Protein AF-A0A1A3DAK1-F1 (afdb_monomer)

Foldseek 3Di:
DDPQPWDKDKAKKKWKAQVPFDTWDDDPPDIDGDNDPVRTDIDRDVVVRVVSLVVQLVVCVVVVNNSRSVRIDMDMDMDIDTDGPPVVVPDDPPDPPDD

Radius of gyration: 20.98 Å; Cα contacts (8 Å, |Δi|>4): 148; chains: 1; bounding box: 66×19×59 Å

Nearest PDB structures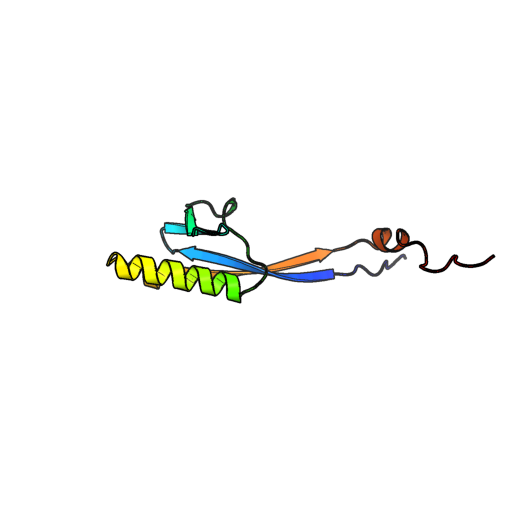 (foldseek):
  1mt1-assembly1_D  TM=3.022E-01  e=1.181E+00  Methanocaldococcus jannaschii
  1vqs-assembly1_B  TM=2.617E-01  e=9.797E-01  Agrobacterium fabrum str. C58
  7uwq-assembly1_B  TM=2.965E-01  e=8.693E+00  Klebsiella pneumoniae

Sequence (99 aa):
MYDADQLVDTYDEFAVRITGAGYAISTTDTVNVVRDAENATVFTNVDDALLVVNTLATRYRDLGANDYADAVHVITRTVQTTRSSWFERGRPPADATRT

Solvent-accessible surface area (backbone atoms only — not comparable to full-atom values): 6004 Å² total; per-residue (Å²): 139,80,86,68,75,65,51,70,50,74,49,59,39,29,32,39,34,31,72,98,66,27,18,34,32,69,56,100,89,48,79,48,76,38,71,51,71,91,70,35,39,75,29,78,46,66,68,62,42,50,50,52,42,53,53,51,25,50,54,25,45,77,71,68,38,49,73,59,24,74,31,49,42,80,46,76,49,81,47,78,46,79,46,69,71,72,67,68,77,72,62,75,77,95,73,84,87,78,133

Structure (mmCIF, N/CA/C/O backbone):
data_AF-A0A1A3DAK1-F1
#
_entry.id   AF-A0A1A3DAK1-F1
#
loop_
_atom_site.group_PDB
_atom_site.id
_atom_site.type_symbol
_atom_site.label_atom_id
_atom_site.label_alt_id
_atom_site.label_comp_id
_atom_site.label_asym_id
_atom_site.label_entity_id
_atom_site.label_seq_id
_atom_site.pdbx_PDB_ins_code
_atom_site.Cartn_x
_atom_site.Cartn_y
_atom_site.Cartn_z
_atom_site.occupancy
_atom_site.B_iso_or_equiv
_atom_site.auth_seq_id
_atom_site.auth_comp_id
_atom_site.auth_asym_id
_atom_site.auth_atom_id
_atom_site.pdbx_PDB_model_num
ATOM 1 N N . MET A 1 1 ? 18.266 -1.887 -44.448 1.00 43.59 1 MET A N 1
ATOM 2 C CA . MET A 1 1 ? 17.600 -2.779 -43.483 1.00 43.59 1 MET A CA 1
ATOM 3 C C . MET A 1 1 ? 18.565 -2.929 -42.321 1.00 43.59 1 MET A C 1
ATOM 5 O O . MET A 1 1 ? 19.555 -3.627 -42.465 1.00 43.59 1 MET A O 1
ATOM 9 N N . TYR A 1 2 ? 18.388 -2.130 -41.270 1.00 44.56 2 TYR A N 1
ATOM 10 C CA . TYR A 1 2 ? 19.152 -2.253 -40.030 1.00 44.56 2 TYR A CA 1
ATOM 11 C C . TYR A 1 2 ? 18.152 -2.718 -38.976 1.00 44.56 2 TYR A C 1
ATOM 13 O O . TYR A 1 2 ? 17.476 -1.885 -38.380 1.00 44.56 2 TYR A O 1
ATOM 21 N N . ASP A 1 3 ? 18.023 -4.031 -38.799 1.00 47.69 3 ASP A N 1
ATOM 22 C CA . ASP A 1 3 ? 17.450 -4.586 -37.574 1.00 47.69 3 ASP A CA 1
ATOM 23 C C . ASP A 1 3 ? 18.521 -4.422 -36.500 1.00 47.69 3 ASP A C 1
ATOM 25 O O . ASP A 1 3 ? 19.381 -5.272 -36.286 1.00 47.69 3 ASP A O 1
ATOM 29 N N . ALA A 1 4 ? 18.561 -3.227 -35.914 1.00 53.78 4 ALA A N 1
ATOM 30 C CA . ALA A 1 4 ? 19.237 -3.053 -34.648 1.00 53.78 4 ALA A CA 1
ATOM 31 C C . ALA A 1 4 ? 18.404 -3.828 -33.630 1.00 53.78 4 ALA A C 1
ATOM 33 O O . ALA A 1 4 ? 17.300 -3.383 -33.319 1.00 53.78 4 ALA A O 1
ATOM 34 N N . ASP A 1 5 ? 18.919 -4.970 -33.168 1.00 56.28 5 ASP A N 1
ATOM 35 C CA . ASP A 1 5 ? 18.385 -5.734 -32.040 1.00 56.28 5 ASP A CA 1
ATOM 36 C C . ASP A 1 5 ? 18.016 -4.764 -30.911 1.00 56.28 5 ASP A C 1
ATOM 38 O O . ASP A 1 5 ? 18.876 -4.239 -30.196 1.00 56.28 5 ASP A O 1
ATOM 42 N N . GLN A 1 6 ? 16.728 -4.442 -30.802 1.00 58.56 6 GLN A N 1
ATOM 43 C CA . GLN A 1 6 ? 16.224 -3.649 -29.697 1.00 58.56 6 GLN A CA 1
ATOM 44 C C . GLN A 1 6 ? 16.078 -4.594 -28.519 1.00 58.56 6 GLN A C 1
ATOM 46 O O . GLN A 1 6 ? 15.207 -5.463 -28.507 1.00 58.56 6 GLN A O 1
ATOM 51 N N . LEU A 1 7 ? 16.949 -4.427 -27.529 1.00 62.28 7 LEU A N 1
ATOM 52 C CA . LEU A 1 7 ? 16.801 -5.110 -26.256 1.00 62.28 7 LEU A CA 1
ATOM 53 C C . LEU A 1 7 ? 15.595 -4.491 -25.538 1.00 62.28 7 LEU A C 1
ATOM 55 O O . LEU A 1 7 ? 15.576 -3.289 -25.243 1.00 62.28 7 LEU A O 1
ATOM 59 N N . VAL A 1 8 ? 14.567 -5.314 -25.327 1.00 74.56 8 VAL A N 1
ATOM 60 C CA . VAL A 1 8 ? 13.367 -4.961 -24.566 1.00 74.56 8 VAL A CA 1
ATOM 61 C C . VAL A 1 8 ? 13.548 -5.485 -23.148 1.00 74.56 8 VAL A C 1
ATOM 63 O O . VAL A 1 8 ? 13.490 -6.692 -22.917 1.00 74.56 8 VAL A O 1
ATOM 66 N N . ASP A 1 9 ? 13.743 -4.575 -22.199 1.00 81.81 9 ASP A N 1
ATOM 67 C CA . ASP A 1 9 ? 13.731 -4.906 -20.778 1.00 81.81 9 ASP A CA 1
ATOM 68 C C . ASP A 1 9 ? 12.277 -4.874 -20.298 1.00 81.81 9 ASP A C 1
ATOM 70 O O . ASP A 1 9 ? 11.587 -3.862 -20.447 1.00 81.81 9 ASP A O 1
ATOM 74 N N . THR A 1 10 ? 11.805 -5.985 -19.731 1.00 85.19 10 THR A N 1
ATOM 75 C CA . THR A 1 10 ? 10.471 -6.088 -19.123 1.00 85.19 10 THR A CA 1
ATOM 76 C C . THR A 1 10 ? 10.628 -6.319 -17.629 1.00 85.19 10 THR A C 1
ATOM 78 O O . THR A 1 10 ? 11.375 -7.209 -17.223 1.00 85.19 10 THR A O 1
ATOM 81 N N . TYR A 1 11 ? 9.939 -5.524 -16.818 1.00 86.25 11 TYR A N 1
ATOM 82 C CA . TYR A 1 11 ? 9.924 -5.681 -15.369 1.00 86.25 11 TYR A CA 1
ATOM 83 C C . TYR A 1 11 ? 8.565 -5.281 -14.795 1.00 86.25 11 TYR A C 1
ATOM 85 O O . TYR A 1 11 ? 7.825 -4.500 -15.398 1.00 86.25 11 TYR A O 1
ATOM 93 N N . ASP A 1 12 ? 8.242 -5.828 -13.629 1.00 92.56 12 ASP A N 1
ATOM 94 C CA . ASP A 1 12 ? 7.001 -5.524 -12.931 1.00 92.56 12 ASP A CA 1
ATOM 95 C C . ASP A 1 12 ? 7.215 -4.437 -11.881 1.00 92.56 12 ASP A C 1
ATOM 97 O O . ASP A 1 12 ? 8.244 -4.358 -11.207 1.00 92.56 12 ASP A O 1
ATOM 101 N N . GLU A 1 13 ? 6.202 -3.597 -11.748 1.00 93.06 13 GLU A N 1
ATOM 102 C CA . GLU A 1 13 ? 6.109 -2.551 -10.748 1.00 93.06 13 GLU A CA 1
ATOM 103 C C . GLU A 1 13 ? 4.867 -2.783 -9.891 1.00 93.06 13 GLU A C 1
ATOM 105 O O . GLU A 1 13 ? 3.795 -3.149 -10.387 1.00 93.06 13 GLU A O 1
ATOM 110 N N . PHE A 1 14 ? 5.005 -2.535 -8.594 1.00 94.81 14 PHE A N 1
ATOM 111 C CA . PHE A 1 14 ? 3.963 -2.749 -7.600 1.00 94.81 14 PHE A CA 1
ATOM 112 C C . PHE A 1 14 ? 3.670 -1.442 -6.872 1.00 94.81 14 PHE A C 1
ATOM 114 O O . PHE A 1 14 ? 4.579 -0.693 -6.533 1.00 94.81 14 PHE A O 1
ATOM 121 N N . ALA A 1 15 ? 2.405 -1.169 -6.586 1.00 95.62 15 ALA A N 1
ATOM 122 C CA . ALA A 1 15 ? 2.002 -0.080 -5.702 1.00 95.62 15 ALA A CA 1
ATOM 123 C C . ALA A 1 15 ? 0.900 -0.564 -4.759 1.00 95.62 15 ALA A C 1
ATOM 125 O O . ALA A 1 15 ? 0.185 -1.518 -5.061 1.00 95.62 15 ALA A O 1
ATOM 126 N N . VAL A 1 16 ? 0.749 0.087 -3.607 1.00 96.25 16 VAL A N 1
ATOM 127 C CA . VAL A 1 16 ? -0.278 -0.278 -2.622 1.00 96.25 16 VAL A CA 1
ATOM 128 C C . VAL A 1 16 ? -1.418 0.729 -2.681 1.00 96.25 16 VAL A C 1
ATOM 130 O O . VAL A 1 16 ? -1.205 1.934 -2.548 1.00 96.25 16 VAL A O 1
ATOM 133 N N . ARG A 1 17 ? -2.638 0.230 -2.878 1.00 96.25 17 ARG A N 1
ATOM 134 C CA . ARG A 1 17 ? -3.875 1.010 -2.952 1.00 96.25 17 ARG A CA 1
ATOM 135 C C . ARG A 1 17 ? -4.797 0.635 -1.800 1.00 96.25 17 ARG A C 1
ATOM 137 O O . ARG A 1 17 ? -4.970 -0.537 -1.499 1.00 96.25 17 ARG A O 1
ATOM 144 N N . ILE A 1 18 ? -5.440 1.635 -1.215 1.00 96.25 18 ILE A N 1
ATOM 145 C CA . ILE A 1 18 ? -6.517 1.480 -0.245 1.00 96.25 18 ILE A CA 1
ATOM 146 C C . ILE A 1 18 ? -7.805 1.925 -0.937 1.00 96.25 18 ILE A C 1
ATOM 148 O O . ILE A 1 18 ? -7.972 3.109 -1.262 1.00 96.25 18 ILE A O 1
ATOM 152 N N . THR A 1 19 ? -8.705 0.983 -1.220 1.00 93.81 19 THR A N 1
ATOM 153 C CA . THR A 1 19 ? -9.947 1.267 -1.953 1.00 93.81 19 THR A CA 1
ATOM 154 C C . THR A 1 19 ? -10.767 2.331 -1.222 1.00 93.81 19 THR A C 1
ATOM 156 O O . THR A 1 19 ? -11.043 2.218 -0.034 1.00 93.81 19 THR A O 1
ATOM 159 N N . GLY A 1 20 ? -11.125 3.405 -1.930 1.00 90.19 20 GLY A N 1
ATOM 160 C CA . GLY A 1 20 ? -11.864 4.537 -1.360 1.00 90.19 20 GLY A CA 1
ATOM 161 C C . GLY A 1 20 ? -11.025 5.560 -0.580 1.00 90.19 20 GLY A C 1
ATOM 162 O O . GLY A 1 20 ? -11.539 6.642 -0.306 1.00 90.19 20 GLY A O 1
ATOM 163 N N . ALA A 1 21 ? -9.747 5.288 -0.280 1.00 91.50 21 ALA A N 1
ATOM 164 C CA . ALA A 1 21 ? -8.883 6.211 0.469 1.00 91.50 21 ALA A CA 1
ATOM 165 C C . ALA A 1 21 ? -7.714 6.782 -0.348 1.00 91.50 21 ALA A C 1
ATOM 167 O O . ALA A 1 21 ? -7.433 7.976 -0.233 1.00 91.50 21 ALA A O 1
ATOM 168 N N . GLY A 1 22 ? -7.049 5.967 -1.176 1.00 94.75 22 GLY A N 1
ATOM 169 C CA . GLY A 1 22 ? -5.909 6.424 -1.975 1.00 94.75 22 GLY A CA 1
ATOM 170 C C . GLY A 1 22 ? -4.808 5.381 -2.158 1.00 94.75 22 GLY A C 1
ATOM 171 O O . GLY A 1 22 ? -5.088 4.192 -2.291 1.00 94.75 22 GLY A O 1
ATOM 172 N N . TYR A 1 23 ? -3.561 5.840 -2.173 1.00 96.00 23 TYR A N 1
ATOM 173 C CA . TYR A 1 23 ? -2.343 5.078 -2.429 1.00 96.00 23 TYR A CA 1
ATOM 174 C C . TYR A 1 23 ? -1.320 5.288 -1.316 1.00 96.00 23 TYR A C 1
ATOM 176 O O . TYR A 1 23 ? -1.265 6.356 -0.703 1.00 96.00 23 TYR A O 1
ATOM 184 N N . ALA A 1 24 ? -0.505 4.271 -1.055 1.00 94.00 24 ALA A N 1
ATOM 185 C CA . ALA A 1 24 ? 0.535 4.347 -0.044 1.00 94.00 24 ALA A CA 1
ATOM 186 C C . ALA A 1 24 ? 1.776 5.093 -0.556 1.00 94.00 24 ALA A C 1
ATOM 188 O O . ALA A 1 24 ? 2.238 4.881 -1.679 1.00 94.00 24 ALA A O 1
ATOM 189 N N . ILE A 1 25 ? 2.351 5.909 0.322 1.00 93.88 25 ILE A N 1
ATOM 190 C CA . ILE A 1 25 ? 3.713 6.423 0.224 1.00 93.88 25 ILE A CA 1
ATOM 191 C C . ILE A 1 25 ? 4.516 5.761 1.332 1.00 93.88 25 ILE A C 1
ATOM 193 O O . ILE A 1 25 ? 4.227 5.970 2.511 1.00 93.88 25 ILE A O 1
ATOM 197 N N . SER A 1 26 ? 5.521 4.981 0.955 1.00 90.12 26 SER A N 1
ATOM 198 C CA . SER A 1 26 ? 6.484 4.408 1.884 1.00 90.12 26 SER A CA 1
ATOM 199 C C . SER A 1 26 ? 7.774 5.213 1.844 1.00 90.12 26 SER A C 1
ATOM 201 O O . SER A 1 26 ? 8.385 5.405 0.796 1.00 90.12 26 SER A O 1
ATOM 203 N N . THR A 1 27 ? 8.187 5.670 3.016 1.00 86.19 27 THR A N 1
ATOM 204 C CA . THR A 1 27 ? 9.537 6.173 3.296 1.00 86.19 27 THR A CA 1
ATOM 205 C C . THR A 1 27 ? 10.282 5.121 4.115 1.00 86.19 27 THR A C 1
ATOM 207 O O . THR A 1 27 ? 9.680 4.120 4.498 1.00 86.19 27 THR A O 1
ATOM 210 N N . THR A 1 28 ? 11.567 5.338 4.405 1.00 79.38 28 THR A N 1
ATOM 211 C CA . THR A 1 28 ? 12.385 4.399 5.194 1.00 79.38 28 THR A CA 1
ATOM 212 C C . THR A 1 28 ? 11.725 4.005 6.519 1.00 79.38 28 THR A C 1
ATOM 214 O O . THR A 1 28 ? 11.791 2.844 6.904 1.00 79.38 28 THR A O 1
ATOM 217 N N . ASP A 1 29 ? 11.036 4.948 7.173 1.00 81.69 29 ASP A N 1
ATOM 218 C CA . ASP A 1 29 ? 10.531 4.755 8.538 1.00 81.69 29 ASP A CA 1
ATOM 219 C C . ASP A 1 29 ? 9.005 4.865 8.664 1.00 81.69 29 ASP A C 1
ATOM 221 O O . ASP A 1 29 ? 8.443 4.560 9.715 1.00 81.69 29 ASP A O 1
ATOM 225 N N . THR A 1 30 ? 8.306 5.345 7.629 1.00 89.19 30 THR A N 1
ATOM 226 C CA . THR A 1 30 ? 6.861 5.605 7.722 1.00 89.19 30 THR A CA 1
ATOM 227 C C . THR A 1 30 ? 6.104 5.246 6.456 1.00 89.19 30 THR A C 1
ATOM 229 O O . THR A 1 30 ? 6.597 5.442 5.343 1.00 89.19 30 THR A O 1
ATOM 232 N N . VAL A 1 31 ? 4.862 4.797 6.647 1.00 92.31 31 VAL A N 1
ATOM 233 C CA . VAL A 1 31 ? 3.880 4.601 5.580 1.00 92.31 31 VAL A CA 1
ATOM 234 C C . VAL A 1 31 ? 2.740 5.600 5.763 1.00 92.31 31 VAL A C 1
ATOM 236 O O . VAL A 1 31 ? 2.050 5.598 6.788 1.00 92.31 31 VAL A O 1
ATOM 239 N N . ASN A 1 32 ? 2.539 6.440 4.753 1.00 92.88 32 ASN A N 1
ATOM 240 C CA . ASN A 1 32 ? 1.463 7.424 4.669 1.00 92.88 32 ASN A CA 1
ATOM 241 C C . ASN A 1 32 ? 0.522 7.086 3.509 1.00 92.88 32 ASN A C 1
ATOM 243 O O . ASN A 1 32 ? 0.862 6.286 2.644 1.00 92.88 32 ASN A O 1
ATOM 247 N N . VAL A 1 33 ? -0.666 7.694 3.484 1.00 93.00 33 VAL A N 1
ATOM 248 C CA . VAL A 1 33 ? -1.646 7.507 2.404 1.00 93.00 33 VAL A CA 1
ATOM 249 C C . VAL A 1 33 ? -1.959 8.851 1.762 1.00 93.00 33 VAL A C 1
ATOM 251 O O . VAL A 1 33 ? -2.279 9.815 2.457 1.00 93.00 33 VAL A O 1
ATOM 254 N N . VAL A 1 34 ? -1.892 8.904 0.435 1.00 93.31 34 VAL A N 1
ATOM 255 C CA . VAL A 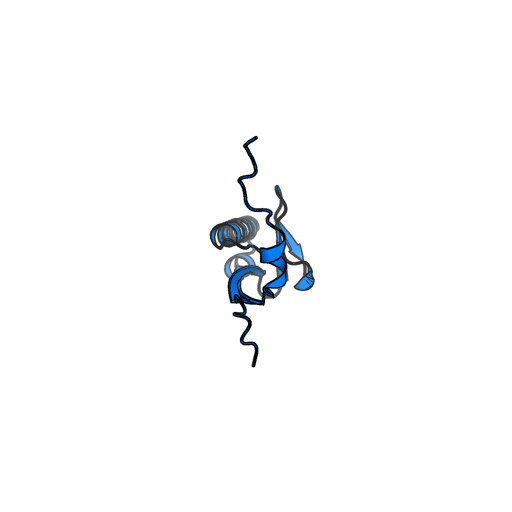1 34 ? -2.255 10.067 -0.384 1.00 93.31 34 VAL A CA 1
ATOM 256 C C . VAL A 1 34 ? -3.356 9.700 -1.361 1.00 93.31 34 VAL A C 1
ATOM 258 O O . VAL A 1 34 ? -3.488 8.549 -1.753 1.00 93.31 34 VAL A O 1
ATOM 261 N N . ARG A 1 35 ? -4.166 10.668 -1.788 1.00 92.56 35 ARG A N 1
ATOM 262 C CA . ARG A 1 35 ? -5.256 10.388 -2.740 1.00 92.56 35 ARG A CA 1
ATOM 263 C C . ARG A 1 35 ? -4.777 10.177 -4.171 1.00 92.56 35 ARG A C 1
ATOM 265 O O . ARG A 1 35 ? -5.441 9.482 -4.934 1.00 92.56 35 ARG A O 1
ATOM 272 N N . ASP A 1 36 ? -3.666 10.808 -4.521 1.00 91.31 36 ASP A N 1
ATOM 273 C CA . ASP A 1 36 ? -3.162 10.863 -5.884 1.00 91.31 36 ASP A CA 1
ATOM 274 C C . ASP A 1 36 ? -2.247 9.674 -6.198 1.00 91.31 36 ASP A C 1
ATOM 276 O O . ASP A 1 36 ? -1.349 9.351 -5.423 1.00 91.31 36 ASP A O 1
ATOM 280 N N . ALA A 1 37 ? -2.482 9.038 -7.345 1.00 87.75 37 ALA A N 1
ATOM 281 C CA . ALA A 1 37 ? -1.697 7.905 -7.816 1.00 87.75 37 ALA A CA 1
ATOM 282 C C . ALA A 1 37 ? -0.288 8.319 -8.258 1.00 87.75 37 ALA A C 1
ATOM 284 O O . ALA A 1 37 ? 0.637 7.522 -8.133 1.00 87.75 37 ALA A O 1
ATOM 285 N N . GLU A 1 38 ? -0.110 9.551 -8.749 1.00 89.81 38 GLU A N 1
ATOM 286 C CA . GLU A 1 38 ? 1.185 10.031 -9.259 1.00 89.81 38 GLU A CA 1
ATOM 287 C C . GLU A 1 38 ? 2.250 10.130 -8.161 1.00 89.81 38 GLU A C 1
ATOM 289 O O . GLU A 1 38 ? 3.444 10.030 -8.432 1.00 89.81 38 GLU A O 1
ATOM 294 N N . ASN A 1 39 ? 1.810 10.275 -6.910 1.00 88.44 39 ASN A N 1
ATOM 295 C CA . ASN A 1 39 ? 2.675 10.384 -5.741 1.00 88.44 39 ASN A CA 1
ATOM 296 C C . ASN A 1 39 ? 2.859 9.050 -5.001 1.00 88.44 39 ASN A C 1
ATOM 298 O O . ASN A 1 39 ? 3.513 9.020 -3.960 1.00 88.44 39 ASN A O 1
ATOM 302 N N . ALA A 1 40 ? 2.262 7.960 -5.491 1.00 92.06 40 ALA A N 1
ATOM 303 C CA . ALA A 1 40 ? 2.380 6.651 -4.863 1.00 92.06 40 ALA A CA 1
ATOM 304 C C . ALA A 1 40 ? 3.823 6.134 -4.928 1.00 92.06 40 ALA A C 1
ATOM 306 O O . ALA A 1 40 ? 4.515 6.299 -5.936 1.00 92.06 40 ALA A O 1
ATOM 307 N N . THR A 1 41 ? 4.268 5.442 -3.878 1.00 93.88 41 THR A N 1
ATOM 308 C CA . THR A 1 41 ? 5.533 4.707 -3.956 1.00 93.88 41 THR A CA 1
ATOM 309 C C . THR A 1 41 ? 5.361 3.507 -4.879 1.00 93.88 41 THR A C 1
ATOM 311 O O . THR A 1 41 ? 4.461 2.686 -4.684 1.00 93.88 41 THR A O 1
ATOM 314 N N . VAL A 1 42 ? 6.251 3.409 -5.865 1.00 93.38 42 VAL A N 1
ATOM 315 C CA . VAL A 1 42 ? 6.349 2.268 -6.772 1.00 93.38 42 VAL A CA 1
ATOM 316 C C . VAL A 1 42 ? 7.500 1.378 -6.317 1.00 93.38 42 VAL A C 1
ATOM 318 O O . VAL A 1 42 ? 8.647 1.815 -6.249 1.00 93.38 42 VAL A O 1
ATOM 321 N N . PHE A 1 43 ? 7.180 0.132 -5.998 1.00 93.00 43 PHE A N 1
ATOM 322 C CA . PHE A 1 43 ? 8.126 -0.896 -5.591 1.00 93.00 43 PHE A CA 1
ATOM 323 C C . PHE A 1 43 ? 8.497 -1.751 -6.800 1.00 93.00 43 PHE A C 1
ATOM 325 O O . PHE A 1 43 ? 7.637 -2.117 -7.600 1.00 93.00 43 PHE A O 1
ATOM 332 N N . THR A 1 44 ? 9.772 -2.109 -6.916 1.00 91.69 44 THR A N 1
ATOM 333 C CA . THR A 1 44 ? 10.267 -3.068 -7.919 1.00 91.69 44 THR A CA 1
ATOM 334 C C . THR A 1 44 ? 10.327 -4.499 -7.378 1.00 91.69 44 THR A C 1
ATOM 336 O O . THR A 1 44 ? 10.596 -5.433 -8.129 1.00 91.69 44 THR A O 1
ATOM 339 N N . ASN A 1 45 ? 10.061 -4.683 -6.080 1.00 92.38 45 ASN A N 1
ATOM 340 C CA . ASN A 1 45 ? 9.959 -5.972 -5.408 1.00 92.38 45 ASN A CA 1
ATOM 341 C C . ASN A 1 45 ? 8.570 -6.114 -4.764 1.00 92.38 45 ASN A C 1
ATOM 343 O O . ASN A 1 45 ? 8.096 -5.210 -4.073 1.00 92.38 45 ASN A O 1
ATOM 347 N N . VAL A 1 46 ? 7.919 -7.256 -4.990 1.00 93.31 46 VAL A N 1
ATOM 348 C CA . VAL A 1 46 ? 6.592 -7.558 -4.440 1.00 93.31 46 VAL A CA 1
ATOM 349 C C . VAL A 1 46 ? 6.612 -7.707 -2.917 1.00 93.31 46 VAL A C 1
ATOM 351 O O . VAL A 1 46 ? 5.646 -7.315 -2.265 1.00 93.31 46 VAL A O 1
ATOM 354 N N . ASP A 1 47 ? 7.707 -8.203 -2.335 1.00 95.31 47 ASP A N 1
ATOM 355 C CA . ASP A 1 47 ? 7.813 -8.422 -0.887 1.00 95.31 47 ASP A CA 1
ATOM 356 C C . ASP A 1 47 ? 7.742 -7.099 -0.113 1.00 95.31 47 ASP A C 1
ATOM 358 O O . ASP A 1 47 ? 7.062 -7.008 0.913 1.00 95.31 47 ASP A O 1
ATOM 362 N N . ASP A 1 48 ? 8.353 -6.041 -0.653 1.00 94.19 48 ASP A N 1
ATOM 363 C CA . ASP A 1 48 ? 8.300 -4.697 -0.070 1.00 94.19 48 ASP A CA 1
ATOM 364 C C . ASP A 1 48 ? 6.870 -4.135 -0.113 1.00 94.19 48 ASP A C 1
ATOM 366 O O . ASP A 1 48 ? 6.375 -3.577 0.870 1.00 94.19 48 ASP A O 1
ATOM 370 N N . ALA A 1 49 ? 6.156 -4.346 -1.224 1.00 94.56 49 ALA A N 1
ATOM 371 C CA . ALA A 1 49 ? 4.753 -3.953 -1.340 1.00 94.56 49 ALA A CA 1
ATOM 372 C C . ALA A 1 49 ? 3.860 -4.731 -0.353 1.00 94.56 49 ALA A C 1
ATOM 374 O O . ALA A 1 49 ? 2.977 -4.146 0.279 1.00 94.56 49 ALA A O 1
ATOM 375 N N . LEU A 1 50 ? 4.103 -6.033 -0.168 1.00 95.75 50 LEU A N 1
ATOM 376 C CA . LEU A 1 50 ? 3.374 -6.866 0.795 1.00 95.75 50 LEU A CA 1
ATOM 377 C C . LEU A 1 50 ? 3.654 -6.460 2.248 1.00 95.75 50 LEU A C 1
ATOM 379 O O . LEU A 1 50 ? 2.737 -6.466 3.073 1.00 95.75 50 LEU A O 1
ATOM 383 N N . LEU A 1 51 ? 4.882 -6.044 2.565 1.00 95.31 51 LEU A N 1
ATOM 384 C CA . LEU A 1 51 ? 5.220 -5.503 3.880 1.00 95.31 51 LEU A CA 1
ATOM 385 C C . LEU A 1 51 ? 4.425 -4.225 4.182 1.00 95.31 51 LEU A C 1
ATOM 387 O O . LEU A 1 51 ? 3.888 -4.066 5.284 1.00 95.31 51 LEU A O 1
ATOM 391 N N . VAL A 1 52 ? 4.291 -3.335 3.197 1.00 95.75 52 VAL A N 1
ATOM 392 C CA . VAL A 1 52 ? 3.484 -2.111 3.315 1.00 95.75 52 VAL A CA 1
ATOM 393 C C . VAL A 1 52 ? 2.000 -2.436 3.499 1.00 95.75 52 VAL A C 1
ATOM 395 O O . VAL A 1 52 ? 1.350 -1.839 4.361 1.00 95.75 52 VAL A O 1
ATOM 398 N N . VAL A 1 53 ? 1.469 -3.419 2.763 1.00 96.56 53 VAL A N 1
ATOM 399 C CA . VAL A 1 53 ? 0.089 -3.907 2.945 1.00 96.56 53 VAL A CA 1
ATOM 400 C C . VAL A 1 53 ? -0.129 -4.401 4.369 1.00 96.56 53 VAL A C 1
ATOM 402 O O . VAL A 1 53 ? -1.071 -3.962 5.027 1.00 96.56 53 VAL A O 1
ATOM 405 N N . ASN A 1 54 ? 0.749 -5.275 4.869 1.00 96.31 54 ASN A N 1
ATOM 406 C CA . ASN A 1 54 ? 0.625 -5.822 6.217 1.00 96.31 54 ASN A CA 1
ATOM 407 C C . ASN A 1 54 ? 0.692 -4.721 7.287 1.00 96.31 54 ASN A C 1
ATOM 409 O O . ASN A 1 54 ? -0.089 -4.724 8.241 1.00 96.31 54 ASN A O 1
ATOM 413 N N . THR A 1 55 ? 1.580 -3.744 7.093 1.00 95.44 55 THR A N 1
ATOM 414 C CA . THR A 1 55 ? 1.743 -2.592 7.988 1.00 95.44 55 THR A CA 1
ATOM 415 C C . THR A 1 55 ? 0.468 -1.748 8.054 1.00 95.44 55 THR A C 1
ATOM 417 O O . THR A 1 55 ? -0.024 -1.449 9.143 1.00 95.44 55 THR A O 1
ATOM 420 N N . LEU A 1 56 ? -0.108 -1.391 6.901 1.00 95.31 56 LEU A N 1
ATOM 421 C CA . LEU A 1 56 ? -1.339 -0.598 6.836 1.00 95.31 56 LEU A CA 1
ATOM 422 C C . LEU A 1 56 ? -2.552 -1.365 7.358 1.00 95.31 56 LEU A C 1
ATOM 424 O O . LEU A 1 56 ? -3.315 -0.820 8.152 1.00 95.31 56 LEU A O 1
ATOM 428 N N . ALA A 1 57 ? -2.719 -2.624 6.953 1.00 96.38 57 ALA A N 1
ATOM 429 C CA . ALA A 1 57 ? -3.838 -3.447 7.393 1.00 96.38 57 ALA A CA 1
ATOM 430 C C . ALA A 1 57 ? -3.819 -3.647 8.915 1.00 96.38 57 ALA A C 1
ATOM 432 O O . ALA A 1 57 ? -4.849 -3.488 9.565 1.00 96.38 57 ALA A O 1
ATOM 433 N N . THR A 1 58 ? -2.649 -3.923 9.502 1.00 96.62 58 THR A N 1
ATOM 434 C CA . THR A 1 58 ? -2.495 -4.039 10.962 1.00 96.62 58 THR A CA 1
ATOM 435 C C . THR A 1 58 ? -2.851 -2.727 11.652 1.00 96.62 58 THR A C 1
ATOM 437 O O . THR A 1 58 ? -3.713 -2.712 12.525 1.00 96.62 58 THR A O 1
ATOM 440 N N . ARG A 1 59 ? -2.299 -1.602 11.181 1.00 95.31 59 ARG A N 1
ATOM 441 C CA . ARG A 1 59 ? -2.598 -0.279 11.742 1.00 95.31 59 ARG A CA 1
ATOM 442 C C . ARG A 1 59 ? -4.089 0.061 11.688 1.00 95.31 59 ARG A C 1
ATOM 444 O O . ARG A 1 59 ? -4.619 0.622 12.642 1.00 95.31 59 ARG A O 1
ATOM 451 N N . TYR A 1 60 ? -4.778 -0.253 10.591 1.00 96.19 60 TYR A N 1
ATOM 452 C CA . TYR A 1 60 ? -6.218 -0.012 10.487 1.00 96.19 60 TYR A CA 1
ATOM 453 C C . TYR A 1 60 ? -7.027 -0.903 11.431 1.00 96.19 60 TYR A C 1
ATOM 455 O O . TYR A 1 60 ? -7.968 -0.407 12.050 1.00 96.19 60 TYR A O 1
ATOM 463 N N . ARG A 1 61 ? -6.642 -2.173 11.610 1.00 96.81 61 ARG A N 1
ATOM 464 C CA . ARG A 1 61 ? -7.275 -3.060 12.601 1.00 96.81 61 ARG A CA 1
ATOM 465 C C . ARG A 1 61 ? -7.076 -2.555 14.026 1.00 96.81 61 ARG A C 1
ATOM 467 O O . ARG A 1 61 ? -8.048 -2.506 14.774 1.00 96.81 61 ARG A O 1
ATOM 474 N N . ASP A 1 62 ? -5.874 -2.098 14.369 1.00 97.19 62 ASP A N 1
ATOM 475 C CA . ASP A 1 62 ? -5.568 -1.535 15.693 1.00 97.19 62 ASP A CA 1
ATOM 476 C C . ASP A 1 62 ? -6.405 -0.282 15.999 1.00 97.19 62 ASP A C 1
ATOM 478 O O . ASP A 1 62 ? -6.777 -0.031 17.144 1.00 97.19 62 ASP A O 1
ATOM 482 N N . LEU A 1 63 ? -6.751 0.490 14.965 1.00 96.00 63 LEU A N 1
ATOM 483 C CA . LEU A 1 63 ? -7.642 1.651 15.056 1.00 96.00 63 LEU A CA 1
ATOM 484 C C . LEU A 1 63 ? -9.140 1.286 15.005 1.00 96.00 63 LEU A C 1
ATOM 486 O O . LEU A 1 63 ? -9.984 2.181 15.046 1.00 96.00 63 LEU A O 1
ATOM 490 N N . GLY A 1 64 ? -9.491 0.002 14.882 1.00 96.75 64 GLY A N 1
ATOM 491 C CA . GLY A 1 64 ? -10.870 -0.478 14.733 1.00 96.75 64 GLY A CA 1
ATOM 492 C C . GLY A 1 64 ? -11.488 -0.236 13.349 1.00 96.75 64 GLY A C 1
ATOM 493 O O . GLY A 1 64 ? -12.673 -0.494 13.141 1.00 96.75 64 GLY A O 1
ATOM 494 N N . ALA A 1 65 ? -10.702 0.235 12.383 1.00 94.88 65 ALA A N 1
ATOM 495 C CA . ALA A 1 65 ? -11.117 0.578 11.028 1.00 94.88 65 ALA A CA 1
ATOM 496 C C . ALA A 1 65 ? -11.030 -0.639 10.083 1.00 94.88 65 ALA A C 1
ATOM 498 O O . ALA A 1 65 ? -10.321 -0.606 9.077 1.00 94.88 65 ALA A O 1
ATOM 499 N N . ASN A 1 66 ? -11.734 -1.726 10.416 1.00 94.50 66 ASN A N 1
ATOM 500 C CA . ASN A 1 66 ? -11.622 -3.013 9.708 1.00 94.50 66 ASN A CA 1
ATOM 501 C C . ASN A 1 66 ? -11.936 -2.918 8.206 1.00 94.50 66 ASN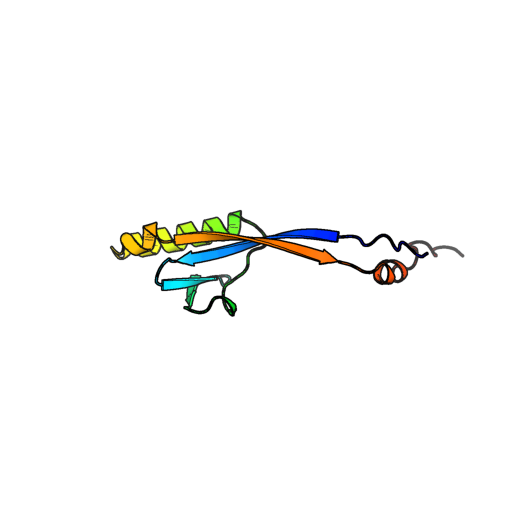 A C 1
ATOM 503 O O . ASN A 1 66 ? -11.214 -3.504 7.405 1.00 94.50 66 ASN A O 1
ATOM 507 N N 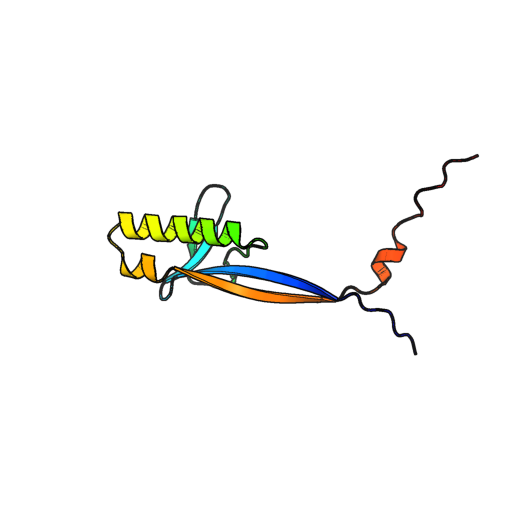. ASP A 1 67 ? -12.914 -2.095 7.815 1.00 94.69 67 ASP A N 1
ATOM 508 C CA . ASP A 1 67 ? -13.256 -1.882 6.401 1.00 94.69 67 ASP A CA 1
ATOM 509 C C . ASP A 1 67 ? -12.054 -1.375 5.586 1.00 94.69 67 ASP A C 1
ATOM 511 O O . ASP A 1 67 ? -11.837 -1.796 4.452 1.00 94.69 67 ASP A O 1
ATOM 515 N N . TYR A 1 68 ? -11.233 -0.496 6.173 1.00 93.44 6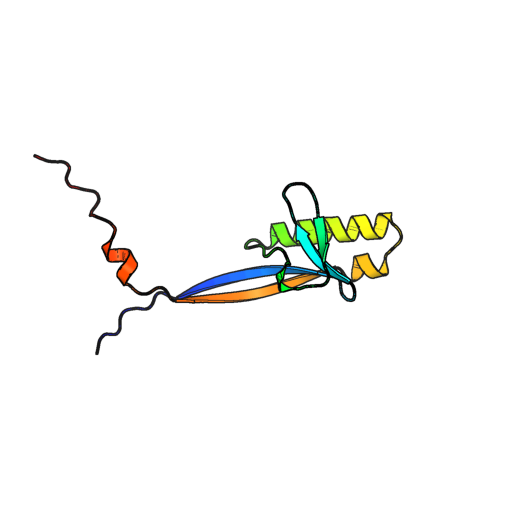8 TYR A N 1
ATOM 516 C CA . TYR A 1 68 ? -10.019 -0.003 5.522 1.00 93.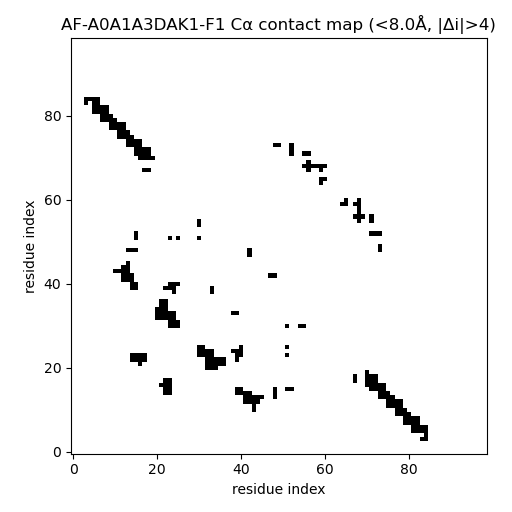44 68 TYR A CA 1
ATOM 517 C C . TYR A 1 68 ? -8.902 -1.041 5.525 1.00 93.44 68 TYR A C 1
ATOM 519 O O . TYR A 1 68 ? -8.122 -1.073 4.577 1.00 93.44 68 TYR A O 1
ATOM 527 N N . ALA A 1 69 ? -8.823 -1.885 6.557 1.00 94.88 69 ALA A N 1
ATOM 528 C CA . ALA A 1 69 ? -7.834 -2.955 6.628 1.00 94.88 69 ALA A CA 1
ATOM 529 C C . ALA A 1 69 ? -8.031 -3.998 5.520 1.00 94.88 69 ALA A C 1
ATOM 531 O O . ALA A 1 69 ? -7.051 -4.462 4.939 1.00 94.88 69 ALA A O 1
ATOM 532 N N . ASP A 1 70 ? -9.284 -4.324 5.204 1.00 95.38 70 ASP A N 1
ATOM 533 C CA . ASP A 1 70 ? -9.631 -5.293 4.159 1.00 95.38 70 ASP A CA 1
ATOM 534 C C . ASP A 1 70 ? -9.599 -4.678 2.748 1.00 95.38 70 ASP A C 1
ATOM 536 O O . ASP A 1 70 ? -9.520 -5.391 1.748 1.00 95.38 70 ASP A O 1
ATOM 540 N N . ALA A 1 71 ? -9.600 -3.345 2.664 1.00 95.88 71 ALA A N 1
ATOM 541 C CA . ALA A 1 71 ? -9.521 -2.582 1.423 1.00 95.88 71 ALA A CA 1
ATOM 542 C C . ALA A 1 71 ? -8.084 -2.295 0.941 1.00 95.88 71 ALA A C 1
ATOM 544 O O . ALA A 1 71 ? -7.918 -1.579 -0.054 1.00 95.88 71 ALA A O 1
ATOM 545 N N . VAL A 1 72 ? -7.049 -2.787 1.637 1.00 96.38 72 VAL A N 1
ATOM 546 C CA . VAL A 1 72 ? -5.641 -2.610 1.242 1.00 96.38 72 VAL A CA 1
ATOM 547 C C . VAL A 1 72 ? -5.233 -3.694 0.240 1.00 96.38 72 VAL A C 1
ATOM 549 O O . VAL A 1 72 ? -5.270 -4.885 0.542 1.00 96.38 72 VAL A O 1
ATOM 552 N N . HIS A 1 73 ? -4.793 -3.288 -0.950 1.00 95.38 73 HIS A N 1
ATOM 553 C CA . HIS A 1 73 ? -4.432 -4.191 -2.043 1.00 95.38 73 HIS A CA 1
ATOM 554 C C . HIS A 1 73 ? -3.127 -3.774 -2.720 1.00 95.38 73 HIS A C 1
ATOM 556 O O . HIS A 1 73 ? -2.827 -2.585 -2.838 1.00 95.38 73 HIS A O 1
ATOM 562 N N . VAL A 1 74 ? -2.387 -4.754 -3.239 1.00 95.81 74 VAL A N 1
ATOM 563 C CA . VAL A 1 74 ? -1.301 -4.500 -4.194 1.00 95.81 74 VAL A CA 1
ATOM 564 C C . VAL A 1 74 ? -1.898 -4.396 -5.591 1.00 95.81 74 VAL A C 1
ATOM 566 O O . VAL A 1 74 ? -2.654 -5.266 -6.020 1.00 95.81 74 VAL A O 1
ATOM 569 N N . ILE A 1 75 ? -1.539 -3.340 -6.307 1.00 94.50 75 ILE A N 1
ATOM 570 C CA . ILE A 1 75 ? -1.741 -3.220 -7.747 1.00 94.50 75 ILE A CA 1
ATOM 571 C C . ILE A 1 75 ? -0.406 -3.458 -8.445 1.00 94.50 75 ILE A C 1
ATOM 573 O O . ILE A 1 75 ? 0.636 -3.000 -7.981 1.00 94.50 75 ILE A O 1
ATOM 577 N N . THR A 1 76 ? -0.444 -4.187 -9.553 1.00 93.62 76 THR A N 1
ATOM 578 C CA . THR A 1 76 ? 0.733 -4.499 -10.365 1.00 93.62 76 THR A CA 1
ATOM 579 C C . THR A 1 76 ? 0.564 -3.919 -11.761 1.00 93.62 76 THR A C 1
ATOM 581 O O . THR A 1 76 ? -0.551 -3.868 -12.291 1.00 93.62 76 THR A O 1
ATOM 584 N N . ARG A 1 77 ? 1.667 -3.467 -12.350 1.00 91.62 77 ARG A N 1
ATOM 585 C CA . ARG A 1 77 ? 1.755 -3.158 -13.774 1.00 91.62 77 ARG A CA 1
ATOM 586 C C . ARG A 1 77 ? 3.070 -3.686 -14.328 1.00 91.62 77 ARG A C 1
ATOM 588 O O . ARG A 1 77 ? 4.106 -3.554 -13.685 1.00 91.62 77 ARG A O 1
ATOM 595 N N . THR A 1 78 ? 3.025 -4.210 -15.543 1.00 89.81 78 THR A N 1
ATOM 596 C CA . THR A 1 78 ? 4.227 -4.600 -16.280 1.00 89.81 78 THR A CA 1
ATOM 597 C C . THR A 1 78 ? 4.692 -3.422 -17.124 1.00 89.81 78 THR A C 1
ATOM 599 O O . THR A 1 78 ? 3.914 -2.857 -17.898 1.00 89.81 78 THR A O 1
ATOM 602 N N . VAL A 1 79 ? 5.958 -3.044 -16.971 1.00 87.38 79 VAL A N 1
ATOM 603 C CA . VAL A 1 79 ? 6.597 -1.965 -17.722 1.00 87.38 79 VAL A CA 1
ATOM 604 C C . VAL A 1 79 ? 7.574 -2.568 -18.719 1.00 87.38 79 VAL A C 1
ATOM 606 O O . VAL A 1 79 ? 8.345 -3.474 -18.405 1.00 87.38 79 VAL A O 1
ATOM 609 N N . GLN A 1 80 ? 7.535 -2.047 -19.941 1.00 86.12 80 GLN A N 1
ATOM 610 C CA . GLN A 1 80 ? 8.474 -2.401 -20.996 1.00 86.12 80 GLN A CA 1
ATOM 611 C C . GLN A 1 80 ? 9.293 -1.171 -21.353 1.00 86.12 80 GLN A C 1
ATOM 613 O O . GLN A 1 80 ? 8.739 -0.106 -21.634 1.00 86.12 80 GLN A O 1
ATOM 618 N N . THR A 1 81 ? 10.614 -1.318 -21.347 1.00 80.94 81 THR A N 1
ATOM 619 C CA . THR A 1 81 ? 11.529 -0.260 -21.772 1.00 80.94 81 THR A CA 1
ATOM 620 C C . THR A 1 81 ? 12.373 -0.761 -22.927 1.00 80.94 81 THR A C 1
ATOM 622 O O . THR A 1 81 ? 12.881 -1.881 -22.910 1.00 80.94 81 THR A O 1
ATOM 625 N N . THR A 1 82 ? 12.520 0.080 -23.943 1.00 78.06 82 THR A N 1
ATOM 626 C CA . THR A 1 82 ? 13.330 -0.237 -25.113 1.00 78.06 82 THR A CA 1
ATOM 627 C C . THR A 1 82 ? 14.655 0.499 -25.011 1.00 78.06 82 THR A C 1
ATOM 629 O O . THR A 1 82 ? 14.677 1.731 -24.945 1.00 78.06 82 THR A O 1
ATOM 632 N N . ARG A 1 83 ? 15.775 -0.231 -25.034 1.00 66.19 83 ARG A N 1
ATOM 633 C CA . ARG A 1 83 ? 17.111 0.375 -25.085 1.00 66.19 83 ARG A CA 1
ATOM 634 C C . ARG A 1 83 ? 17.668 0.311 -26.500 1.00 66.19 83 ARG A C 1
ATOM 636 O O . ARG A 1 83 ? 17.789 -0.752 -27.099 1.00 66.19 83 ARG A O 1
ATOM 643 N N . SER A 1 84 ? 18.042 1.469 -27.039 1.00 59.06 84 SER A N 1
ATOM 644 C CA . SER A 1 84 ? 18.773 1.548 -28.305 1.00 59.06 84 SER A CA 1
ATOM 645 C C . SER A 1 84 ? 20.248 1.176 -28.106 1.00 59.06 84 SER A C 1
ATOM 647 O O . SER A 1 84 ? 20.904 1.703 -27.205 1.00 59.06 84 SER A O 1
ATOM 649 N N . SER A 1 85 ? 20.786 0.351 -29.008 1.00 57.22 85 SER A N 1
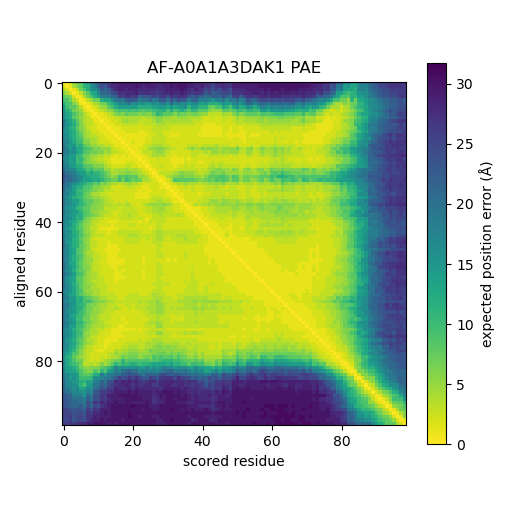ATOM 650 C CA . SER A 1 85 ? 22.149 -0.223 -29.041 1.00 57.22 85 SER A CA 1
ATOM 651 C C . SER A 1 85 ? 23.330 0.769 -29.026 1.00 57.22 85 SER A C 1
ATOM 653 O O . SER A 1 85 ? 24.494 0.377 -29.075 1.00 57.22 85 SER A O 1
ATOM 655 N N . TRP A 1 86 ? 23.078 2.076 -28.920 1.00 54.47 86 TRP A N 1
ATOM 656 C CA . TRP A 1 86 ? 24.124 3.089 -28.769 1.00 54.47 86 TRP A CA 1
ATOM 657 C C . TRP A 1 86 ? 24.836 3.047 -27.407 1.00 54.47 86 TRP A C 1
ATOM 659 O O . TRP A 1 86 ? 25.986 3.477 -27.337 1.00 54.47 86 TRP A O 1
ATOM 669 N N . PHE A 1 87 ? 24.215 2.496 -26.357 1.00 51.62 87 PHE A N 1
ATOM 670 C CA . PHE A 1 87 ? 24.802 2.451 -25.009 1.00 51.62 87 PHE A CA 1
ATOM 671 C C . PHE A 1 87 ? 25.905 1.392 -24.821 1.00 51.62 87 PHE A C 1
ATOM 673 O O . PHE A 1 87 ? 26.774 1.578 -23.972 1.00 51.62 87 PHE A O 1
ATOM 680 N N . GLU A 1 88 ? 25.956 0.329 -25.632 1.00 49.81 88 GLU A N 1
ATOM 681 C CA . GLU A 1 88 ? 27.019 -0.690 -25.522 1.00 49.81 88 GLU A CA 1
ATOM 682 C C . GLU A 1 88 ? 28.362 -0.245 -26.123 1.00 49.81 88 GLU A C 1
ATOM 684 O O . GLU A 1 88 ? 29.414 -0.734 -25.716 1.00 49.81 88 GLU A O 1
ATOM 689 N N . ARG A 1 89 ? 28.372 0.753 -27.021 1.00 52.03 89 ARG A N 1
ATOM 690 C CA . ARG A 1 89 ? 29.615 1.282 -27.622 1.00 52.03 89 ARG A CA 1
ATOM 691 C C . ARG A 1 89 ? 30.464 2.143 -26.680 1.00 52.03 89 ARG A C 1
ATOM 693 O O . ARG A 1 89 ? 31.555 2.553 -27.062 1.00 52.03 89 ARG A O 1
ATOM 700 N N . GLY A 1 90 ? 29.980 2.423 -25.469 1.00 47.59 90 GLY A N 1
ATOM 701 C CA . GLY A 1 90 ? 30.676 3.244 -24.476 1.00 47.59 90 GLY A CA 1
ATOM 702 C C . GLY A 1 90 ? 31.568 2.474 -23.501 1.00 47.59 90 GLY A C 1
ATOM 703 O O . GLY A 1 90 ? 32.258 3.114 -22.710 1.00 47.59 90 GLY A O 1
ATOM 704 N N . ARG A 1 91 ? 31.572 1.132 -23.513 1.00 51.19 91 ARG A N 1
ATOM 705 C CA . ARG A 1 91 ? 32.477 0.354 -22.657 1.00 51.19 91 ARG A CA 1
ATOM 706 C C . ARG A 1 91 ? 33.795 0.154 -23.414 1.00 51.19 91 ARG A C 1
ATOM 708 O O . ARG A 1 91 ? 33.819 -0.660 -24.337 1.00 51.19 91 ARG A O 1
ATOM 715 N N . PRO A 1 92 ? 34.884 0.880 -23.086 1.00 49.78 92 PRO A N 1
ATOM 716 C CA . PRO A 1 92 ? 36.184 0.521 -23.631 1.00 49.78 92 PRO A CA 1
ATOM 717 C C . PRO A 1 92 ? 36.472 -0.934 -23.230 1.00 49.78 92 PRO A C 1
ATOM 719 O O . PRO A 1 92 ? 36.112 -1.334 -22.114 1.00 49.78 92 PRO A O 1
ATOM 722 N N . PRO A 1 93 ? 37.058 -1.751 -24.122 1.00 50.19 93 PRO A N 1
ATOM 723 C CA . PRO A 1 93 ? 37.429 -3.108 -23.765 1.00 50.19 93 PRO A CA 1
ATOM 724 C C . PRO A 1 93 ? 38.336 -3.049 -22.536 1.00 50.19 93 PRO A C 1
ATOM 726 O O . PRO A 1 93 ? 39.288 -2.270 -22.482 1.00 50.19 93 PRO A O 1
ATOM 729 N N . ALA A 1 94 ? 38.001 -3.851 -21.529 1.00 54.38 94 ALA A N 1
ATOM 730 C CA . ALA A 1 94 ? 38.792 -4.012 -20.321 1.00 54.38 94 ALA A CA 1
ATOM 731 C C . ALA A 1 94 ? 40.048 -4.840 -20.629 1.00 54.38 94 ALA A C 1
ATOM 733 O O . ALA A 1 94 ? 40.194 -5.927 -20.095 1.00 54.38 94 ALA A O 1
ATOM 734 N N . ASP A 1 95 ? 40.909 -4.362 -21.529 1.00 53.44 95 ASP A N 1
ATOM 735 C CA . ASP A 1 95 ? 42.316 -4.754 -21.581 1.00 53.44 95 ASP A CA 1
ATOM 736 C C . ASP A 1 95 ? 43.108 -3.823 -22.515 1.00 53.44 95 ASP A C 1
ATOM 738 O O . ASP A 1 95 ? 43.161 -3.994 -23.731 1.00 53.44 95 ASP A O 1
ATOM 742 N N . ALA A 1 96 ? 43.732 -2.808 -21.927 1.00 47.00 96 ALA A N 1
ATOM 743 C CA . ALA A 1 96 ? 44.917 -2.171 -22.491 1.00 47.00 96 ALA A CA 1
ATOM 744 C C . ALA A 1 96 ? 45.980 -2.097 -21.387 1.00 47.00 96 ALA A C 1
ATOM 746 O O . ALA 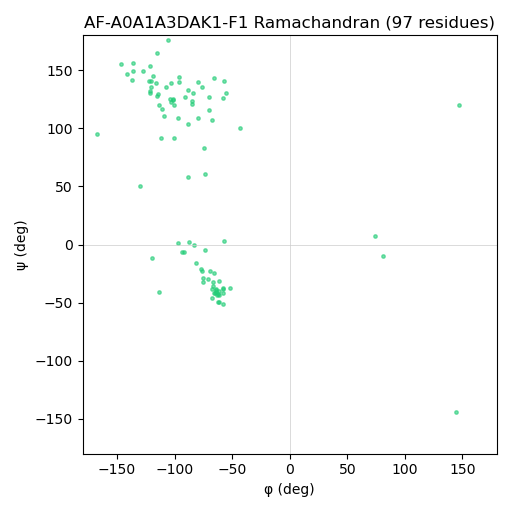A 1 96 ? 46.539 -1.045 -21.088 1.00 47.00 96 ALA A O 1
ATOM 747 N N . THR A 1 97 ? 46.217 -3.235 -20.730 1.00 51.88 97 THR A N 1
ATOM 748 C CA . THR A 1 97 ? 47.379 -3.463 -19.867 1.00 51.88 97 THR A CA 1
ATOM 749 C C . THR A 1 97 ? 48.421 -4.275 -20.636 1.00 51.88 97 THR A C 1
ATOM 751 O O . THR A 1 97 ? 48.367 -5.501 -20.636 1.00 51.88 97 THR A O 1
ATOM 754 N N . ARG A 1 98 ? 49.346 -3.560 -21.300 1.00 38.75 98 ARG A N 1
ATOM 755 C CA . ARG A 1 98 ? 50.654 -3.941 -21.909 1.00 38.75 98 ARG A CA 1
ATOM 756 C C . ARG A 1 98 ? 50.829 -3.047 -23.148 1.00 38.75 98 ARG A C 1
ATOM 758 O O . ARG A 1 98 ? 49.957 -3.044 -24.005 1.00 38.75 98 ARG A O 1
ATOM 765 N N . THR A 1 99 ? 51.851 -2.206 -23.285 1.00 37.47 99 THR A N 1
ATOM 766 C CA . THR A 1 99 ? 53.293 -2.374 -23.030 1.00 37.47 99 THR A CA 1
ATOM 767 C C . THR A 1 99 ? 53.952 -1.001 -22.997 1.00 37.47 99 THR A C 1
ATOM 769 O O . THR A 1 99 ? 53.433 -0.111 -23.706 1.00 37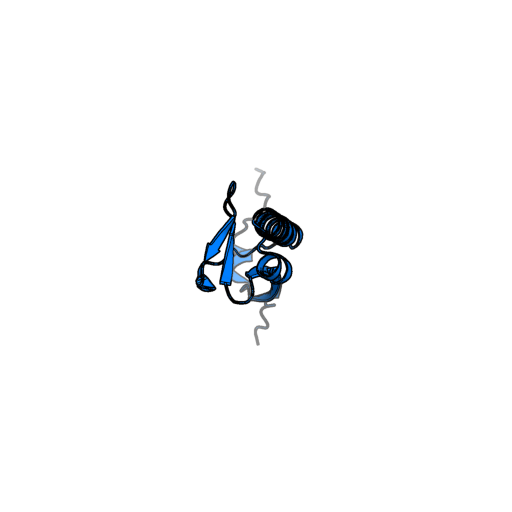.47 99 THR A O 1
#

Mean predicted aligned error: 10.59 Å

pLDDT: mean 82.45, std 18.23, range [37.47, 97.19]

Secondary structure (DSSP, 8-state):
------EEEEEEEEEEEETTTEEEEE-SS-EEEES-GGGSPPBSSHHHHHHHHHHHHHHHHHTT-HHHHHTEEEEEEEEEEEEPTTSGGGS--S-----